Protein AF-0000000084522225 (afdb_homodimer)

Solvent-accessible surface area (backbone atoms only — not comparable to full-atom values): 9223 Å² total; per-residue (Å²): 128,83,82,76,54,71,72,40,60,70,51,42,50,73,67,51,44,53,52,48,52,53,47,46,52,46,20,47,50,29,43,75,69,66,34,54,70,55,20,49,54,41,50,53,51,49,54,60,66,44,43,66,22,47,50,52,53,51,49,54,47,51,50,50,49,50,45,66,59,46,45,62,56,53,56,51,53,53,57,56,59,68,73,104,127,81,81,75,54,71,73,40,61,70,52,42,50,73,66,51,44,52,52,47,51,53,47,47,52,46,21,50,51,29,44,74,69,68,34,54,71,56,20,49,54,40,50,51,51,49,54,61,66,45,44,65,22,46,50,52,52,51,50,54,48,50,51,49,49,49,45,66,59,43,45,61,56,52,55,51,55,54,57,54,57,68,71,104

Structure (mmCIF, N/CA/C/O backbone):
data_AF-0000000084522225-model_v1
#
loop_
_entity.id
_entity.type
_entity.pdbx_description
1 polymer 'Uncharacterized protein'
#
loop_
_atom_site.group_PDB
_atom_site.id
_atom_site.type_symbol
_atom_site.label_atom_id
_atom_site.label_alt_id
_atom_site.label_comp_id
_atom_site.label_asym_id
_atom_site.label_entity_id
_atom_site.label_seq_id
_atom_site.pdbx_PDB_ins_code
_atom_site.Cartn_x
_atom_site.Cartn_y
_atom_site.Cartn_z
_atom_site.occupancy
_atom_site.B_iso_or_equiv
_atom_site.auth_seq_id
_atom_site.auth_comp_id
_atom_site.auth_asym_id
_atom_site.auth_atom_id
_atom_site.pdbx_PDB_model_num
ATOM 1 N N . MET A 1 1 ? 12.047 -10.977 -8.75 1 97.19 1 MET A N 1
ATOM 2 C CA . MET A 1 1 ? 11.781 -9.992 -7.711 1 97.19 1 MET A CA 1
ATOM 3 C C . MET A 1 1 ? 13.062 -9.281 -7.293 1 97.19 1 MET A C 1
ATOM 5 O O . MET A 1 1 ? 14.125 -9.898 -7.207 1 97.19 1 MET A O 1
ATOM 9 N N . ARG A 1 2 ? 13.008 -7.914 -7.129 1 97.19 2 ARG A N 1
ATOM 10 C CA . ARG A 1 2 ? 14.172 -7.141 -6.711 1 97.19 2 ARG A CA 1
ATOM 11 C C . ARG A 1 2 ? 13.961 -6.523 -5.332 1 97.19 2 ARG A C 1
ATOM 13 O O . ARG A 1 2 ? 12.93 -5.895 -5.082 1 97.19 2 ARG A O 1
ATOM 20 N N . HIS A 1 3 ? 14.93 -6.773 -4.469 1 97.5 3 HIS A N 1
ATOM 21 C CA . HIS A 1 3 ? 14.844 -6.234 -3.117 1 97.5 3 HIS A CA 1
ATOM 22 C C . HIS A 1 3 ? 15.117 -4.734 -3.105 1 97.5 3 HIS A C 1
ATOM 24 O O . HIS A 1 3 ? 15.922 -4.238 -3.891 1 97.5 3 HIS A O 1
ATOM 30 N N . ALA A 1 4 ? 14.422 -4.008 -2.158 1 97.81 4 ALA A N 1
ATOM 31 C CA . ALA A 1 4 ? 14.844 -2.652 -1.816 1 97.81 4 ALA A CA 1
ATOM 32 C C . ALA A 1 4 ? 16.203 -2.658 -1.132 1 97.81 4 ALA A C 1
ATOM 34 O O . ALA A 1 4 ? 16.656 -3.693 -0.634 1 97.81 4 ALA A O 1
ATOM 35 N N . SER A 1 5 ? 16.875 -1.511 -1.129 1 97.31 5 SER A N 1
ATOM 36 C CA . SER A 1 5 ? 18.188 -1.435 -0.523 1 97.31 5 SER A CA 1
ATOM 37 C C . SER A 1 5 ? 18.141 -1.781 0.961 1 97.31 5 SER A C 1
ATOM 39 O O . SER A 1 5 ? 17.109 -1.614 1.609 1 97.31 5 SER A O 1
ATOM 41 N N . VAL A 1 6 ? 19.391 -2.227 1.472 1 97.81 6 VAL A N 1
ATOM 42 C CA . VAL A 1 6 ? 19.5 -2.604 2.877 1 97.81 6 VAL A CA 1
ATOM 43 C C . VAL A 1 6 ? 19.172 -1.403 3.76 1 97.81 6 VAL A C 1
ATOM 45 O O . VAL A 1 6 ? 18.5 -1.55 4.793 1 97.81 6 VAL A O 1
ATOM 48 N N . GLN A 1 7 ? 19.562 -0.284 3.299 1 97.25 7 GLN A N 1
ATOM 49 C CA . GLN A 1 7 ? 19.328 0.933 4.07 1 97.25 7 GLN A CA 1
ATOM 50 C C . GLN A 1 7 ? 17.844 1.255 4.168 1 97.25 7 GLN A C 1
ATOM 52 O O . GLN A 1 7 ? 17.359 1.659 5.227 1 97.25 7 GLN A O 1
ATOM 57 N N . VAL A 1 8 ? 17.156 1.043 3.131 1 98.56 8 VAL A N 1
ATOM 58 C CA . VAL A 1 8 ? 15.719 1.307 3.125 1 98.56 8 VAL A CA 1
ATOM 59 C C . VAL A 1 8 ? 14.992 0.259 3.969 1 98.56 8 VAL A C 1
ATOM 61 O O . VAL A 1 8 ? 14.148 0.597 4.797 1 98.56 8 VAL A O 1
ATOM 64 N N . ARG A 1 9 ? 15.352 -0.981 3.818 1 98.31 9 ARG A N 1
ATOM 65 C CA . ARG A 1 9 ? 14.703 -2.08 4.527 1 98.31 9 ARG A CA 1
ATOM 66 C C . ARG A 1 9 ? 14.914 -1.959 6.035 1 98.31 9 ARG A C 1
ATOM 68 O O . ARG A 1 9 ? 14.047 -2.344 6.82 1 98.31 9 ARG A O 1
ATOM 75 N N . ALA A 1 10 ? 16.047 -1.376 6.363 1 98.19 10 ALA A N 1
ATOM 76 C CA . ALA A 1 10 ? 16.391 -1.216 7.773 1 98.19 10 ALA A CA 1
ATOM 77 C C . ALA A 1 10 ? 15.484 -0.178 8.438 1 98.19 10 ALA A C 1
ATOM 79 O O . ALA A 1 10 ? 15.391 -0.115 9.664 1 98.19 10 ALA A O 1
ATOM 80 N N . LEU A 1 11 ? 14.797 0.588 7.57 1 98.44 11 LEU A N 1
ATOM 81 C CA . LEU A 1 11 ? 13.984 1.677 8.102 1 98.44 11 LEU A CA 1
ATOM 82 C C . LEU A 1 11 ? 12.5 1.328 8.047 1 98.44 11 LEU A C 1
ATOM 84 O O . LEU A 1 11 ? 11.656 2.154 8.391 1 98.44 11 LEU A O 1
ATOM 88 N N . LEU A 1 12 ? 12.219 0.133 7.652 1 98.69 12 LEU A N 1
ATOM 89 C CA . LEU A 1 12 ? 10.828 -0.308 7.66 1 98.69 12 LEU A CA 1
ATOM 90 C C . LEU A 1 12 ? 10.328 -0.517 9.086 1 98.69 12 LEU A C 1
ATOM 92 O O . LEU A 1 12 ? 11.062 -1.034 9.938 1 98.69 12 LEU A O 1
ATOM 96 N N . THR A 1 13 ? 9.109 -0.066 9.32 1 98.75 13 THR A N 1
ATOM 97 C CA . THR A 1 13 ? 8.484 -0.437 10.586 1 98.75 13 THR A CA 1
ATOM 98 C C . THR A 1 13 ? 8.227 -1.94 10.641 1 98.75 13 THR A C 1
ATOM 100 O O . THR A 1 13 ? 8.367 -2.637 9.633 1 98.75 13 THR A O 1
ATOM 103 N N . GLU A 1 14 ? 7.867 -2.408 11.727 1 98.62 14 GLU A N 1
ATOM 104 C CA . GLU A 1 14 ? 7.574 -3.832 11.867 1 98.62 14 GLU A CA 1
ATOM 105 C C . GLU A 1 14 ? 6.441 -4.254 10.938 1 98.62 14 GLU A C 1
ATOM 107 O O . GLU A 1 14 ? 6.516 -5.309 10.297 1 98.62 14 GLU A O 1
ATOM 112 N N . GLU A 1 15 ? 5.398 -3.428 10.891 1 98.44 15 GLU A N 1
ATOM 113 C CA . GLU A 1 15 ? 4.254 -3.727 10.039 1 98.44 15 GLU A CA 1
ATOM 114 C C . GLU A 1 15 ? 4.641 -3.684 8.562 1 98.44 15 GLU A C 1
ATOM 116 O O . GLU A 1 15 ? 4.266 -4.566 7.793 1 98.44 15 GLU A O 1
ATOM 121 N N . GLU A 1 16 ? 5.387 -2.666 8.227 1 98.69 16 GLU A N 1
ATOM 122 C CA . GLU A 1 16 ? 5.848 -2.541 6.848 1 98.69 16 GLU A CA 1
ATOM 123 C C . GLU A 1 16 ? 6.719 -3.73 6.449 1 98.69 16 GLU A C 1
ATOM 125 O O . GLU A 1 16 ? 6.609 -4.238 5.328 1 98.69 16 GLU A O 1
ATOM 130 N N . ARG A 1 17 ? 7.535 -4.176 7.348 1 98.81 17 ARG A N 1
ATOM 131 C CA . ARG A 1 17 ? 8.43 -5.301 7.094 1 98.81 17 ARG A CA 1
ATOM 132 C C . ARG A 1 17 ? 7.641 -6.586 6.883 1 98.81 17 ARG A C 1
ATOM 134 O O . ARG A 1 17 ? 7.938 -7.359 5.965 1 98.81 17 ARG A O 1
ATOM 141 N N . ALA A 1 18 ? 6.723 -6.742 7.715 1 98.75 18 ALA A N 1
ATOM 142 C CA . ALA A 1 18 ? 5.895 -7.941 7.59 1 98.75 18 ALA A CA 1
ATOM 143 C C . ALA A 1 18 ? 5.168 -7.965 6.25 1 98.75 18 ALA A C 1
ATOM 145 O O . ALA A 1 18 ? 5.109 -9.008 5.59 1 98.75 18 ALA A O 1
ATOM 146 N N . ARG A 1 19 ? 4.578 -6.824 5.832 1 98.81 19 ARG A N 1
ATOM 147 C CA . ARG A 1 19 ? 3.895 -6.73 4.547 1 98.81 19 ARG A CA 1
ATOM 148 C C . ARG A 1 19 ? 4.871 -6.926 3.391 1 98.81 19 ARG A C 1
ATOM 150 O O . ARG A 1 19 ? 4.559 -7.613 2.414 1 98.81 19 ARG A O 1
ATOM 157 N N . TYR A 1 20 ? 6.031 -6.348 3.549 1 98.88 20 TYR A N 1
ATOM 158 C CA . TYR A 1 20 ? 7.078 -6.477 2.537 1 98.88 20 TYR A CA 1
ATOM 159 C C . TYR A 1 20 ? 7.438 -7.941 2.311 1 98.88 20 TYR A C 1
ATOM 161 O O . TYR A 1 20 ? 7.469 -8.406 1.17 1 98.88 20 TYR A O 1
ATOM 169 N N . GLU A 1 21 ? 7.633 -8.648 3.318 1 98.81 21 GLU A N 1
ATOM 170 C CA . GLU A 1 21 ? 8.055 -10.047 3.227 1 98.81 21 GLU A CA 1
ATOM 171 C C . GLU A 1 21 ? 6.961 -10.914 2.621 1 98.81 21 GLU A C 1
ATOM 173 O O . GLU A 1 21 ? 7.242 -11.789 1.798 1 98.81 21 GLU A O 1
ATOM 178 N N . LYS A 1 22 ? 5.801 -10.625 3.006 1 98.75 22 LYS A N 1
ATOM 179 C CA . LYS A 1 22 ? 4.688 -11.414 2.482 1 98.75 22 LYS A CA 1
ATOM 180 C C . LYS A 1 22 ? 4.477 -11.148 0.994 1 98.75 22 LYS A C 1
ATOM 182 O O . LYS A 1 22 ? 4.242 -12.078 0.22 1 98.75 22 LYS A O 1
ATOM 187 N N . LEU A 1 23 ? 4.586 -9.914 0.622 1 98.88 23 LEU A N 1
ATOM 188 C CA . LEU A 1 23 ? 4.438 -9.562 -0.787 1 98.88 23 LEU A CA 1
ATOM 189 C C . LEU A 1 23 ? 5.59 -10.133 -1.61 1 98.88 23 LEU A C 1
ATOM 191 O O . LEU A 1 23 ? 5.391 -10.586 -2.738 1 98.88 23 LEU A O 1
ATOM 195 N N . PHE A 1 24 ? 6.727 -10.102 -0.97 1 98.81 24 PHE A N 1
ATOM 196 C CA . PHE A 1 24 ? 7.891 -10.648 -1.664 1 98.81 24 PHE A CA 1
ATOM 197 C C . PHE A 1 24 ? 7.707 -12.133 -1.944 1 98.81 24 PHE A C 1
ATOM 199 O O . PHE A 1 24 ? 8.031 -12.609 -3.033 1 98.81 24 PHE A O 1
ATOM 206 N N . GLU A 1 25 ? 7.172 -12.805 -0.987 1 98.69 25 GLU A N 1
ATOM 207 C CA . GLU A 1 25 ? 6.891 -14.227 -1.153 1 98.69 25 GLU A CA 1
ATOM 208 C C . GLU A 1 25 ? 5.906 -14.461 -2.293 1 98.69 25 GLU A C 1
ATOM 210 O O . GLU A 1 25 ? 6.078 -15.391 -3.088 1 98.69 25 GLU A O 1
ATOM 215 N N . VAL A 1 26 ? 4.906 -13.648 -2.385 1 98.94 26 VAL A N 1
ATOM 216 C CA . VAL A 1 26 ? 3.938 -13.758 -3.471 1 98.94 26 VAL A CA 1
ATOM 217 C C . VAL A 1 26 ? 4.645 -13.578 -4.812 1 98.94 26 VAL A C 1
ATOM 219 O O . VAL A 1 26 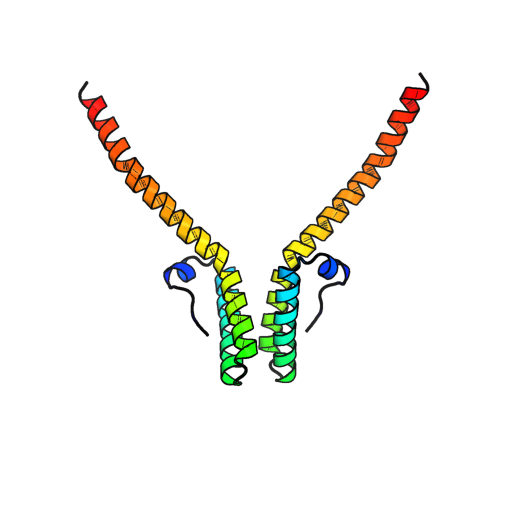? 4.422 -14.352 -5.746 1 98.94 26 VAL A O 1
ATOM 222 N N . GLY A 1 27 ? 5.484 -12.531 -4.883 1 98.88 27 GLY A N 1
ATOM 223 C CA . GLY A 1 27 ? 6.219 -12.273 -6.109 1 98.88 27 GLY A CA 1
ATOM 224 C C . GLY A 1 27 ? 7.113 -13.43 -6.52 1 98.88 27 GLY A C 1
ATOM 225 O O . GLY A 1 27 ? 7.16 -13.797 -7.699 1 98.88 27 GLY A O 1
ATOM 226 N N . LYS A 1 28 ? 7.773 -14.008 -5.598 1 98.75 28 LYS A N 1
ATOM 227 C CA . LYS A 1 28 ? 8.641 -15.156 -5.871 1 98.75 28 LYS A CA 1
ATOM 228 C C . LYS A 1 28 ? 7.844 -16.328 -6.438 1 98.75 28 LYS A C 1
ATOM 230 O O . LYS A 1 28 ? 8.289 -16.984 -7.371 1 98.75 28 LYS A O 1
ATOM 235 N N . TYR A 1 29 ? 6.75 -16.578 -5.848 1 98.88 29 TYR A N 1
ATOM 236 C CA . TYR A 1 29 ? 5.895 -17.656 -6.324 1 98.88 29 TYR A CA 1
ATOM 237 C C . TYR A 1 29 ? 5.465 -17.422 -7.766 1 98.88 29 TYR A C 1
ATOM 239 O O . TYR A 1 29 ? 5.527 -18.328 -8.602 1 98.88 29 TYR A O 1
ATOM 247 N N . LEU A 1 30 ? 5.02 -16.25 -8.055 1 98.88 30 LEU A N 1
ATOM 248 C CA . LEU A 1 30 ? 4.566 -15.898 -9.398 1 98.88 30 LEU A CA 1
ATOM 249 C C . LEU A 1 30 ? 5.695 -16.047 -10.406 1 98.88 30 LEU A C 1
ATOM 251 O O . LEU A 1 30 ? 5.477 -16.516 -11.531 1 98.88 30 LEU A O 1
ATOM 255 N N . GLU A 1 31 ? 6.852 -15.641 -9.992 1 98.69 31 GLU A N 1
ATOM 256 C CA . GLU A 1 31 ? 8.008 -15.844 -10.859 1 98.69 31 GLU A CA 1
ATOM 257 C C . GLU A 1 31 ? 8.25 -17.328 -11.125 1 98.69 31 GLU A C 1
ATOM 259 O O . GLU A 1 31 ? 8.547 -17.719 -12.258 1 98.69 31 GLU A O 1
ATOM 264 N N . SER A 1 32 ? 8.125 -18.109 -10.094 1 98.25 32 SER A N 1
ATOM 265 C CA . SER A 1 32 ? 8.352 -19.547 -10.219 1 98.25 32 SER A CA 1
ATOM 266 C C . SER A 1 32 ? 7.316 -20.188 -11.141 1 98.25 32 SER A C 1
ATOM 268 O O . SER A 1 32 ? 7.582 -21.219 -11.766 1 98.25 32 SER A O 1
ATOM 270 N N . GLN A 1 33 ? 6.113 -19.594 -11.195 1 97.75 33 GLN A N 1
ATOM 271 C CA . GLN A 1 33 ? 5.047 -20.062 -12.07 1 97.75 33 GLN A CA 1
ATOM 272 C C . GLN A 1 33 ? 5.168 -19.469 -13.469 1 97.75 33 GLN A C 1
ATOM 274 O O . GLN A 1 33 ? 4.27 -19.625 -14.297 1 97.75 33 GLN A O 1
ATOM 279 N N . GLU A 1 34 ? 6.223 -18.734 -13.656 1 97.88 34 GLU A N 1
ATOM 280 C CA . GLU A 1 34 ? 6.535 -18.094 -14.938 1 97.88 34 GLU A CA 1
ATOM 281 C C . GLU A 1 34 ? 5.508 -17.016 -15.281 1 97.88 34 GLU A C 1
ATOM 283 O O . GLU A 1 34 ? 5.227 -16.766 -16.453 1 97.88 34 GLU A O 1
ATOM 288 N N . ARG A 1 35 ? 4.848 -16.516 -14.328 1 97.94 35 ARG A N 1
ATOM 289 C CA . ARG A 1 35 ? 3.949 -15.383 -14.492 1 97.94 35 ARG A CA 1
ATOM 290 C C . ARG A 1 35 ? 4.656 -14.078 -14.148 1 97.94 35 ARG A C 1
ATOM 292 O O . ARG A 1 35 ? 4.262 -13.375 -13.219 1 97.94 35 ARG A O 1
ATOM 299 N N . ARG A 1 36 ? 5.559 -13.727 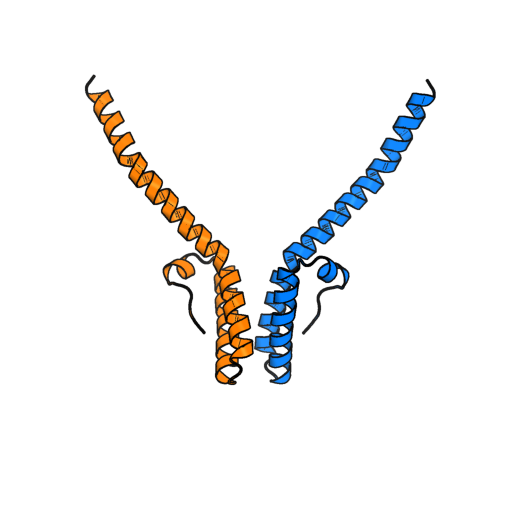-15.039 1 97.94 36 ARG A N 1
ATOM 300 C CA . ARG A 1 36 ? 6.387 -12.539 -14.844 1 97.94 36 ARG A CA 1
ATOM 301 C C . ARG A 1 36 ? 5.543 -11.266 -14.867 1 97.94 36 ARG A C 1
ATOM 303 O O . ARG A 1 36 ? 5.852 -10.297 -14.172 1 97.94 36 ARG A O 1
ATOM 310 N N . ASP A 1 37 ? 4.5 -11.32 -15.594 1 98.31 37 ASP A N 1
ATOM 311 C CA . ASP A 1 37 ? 3.598 -10.172 -15.68 1 98.31 37 ASP A CA 1
ATOM 312 C C . ASP A 1 37 ? 2.963 -9.875 -14.328 1 98.31 37 ASP A C 1
ATOM 314 O O . ASP A 1 37 ? 2.951 -8.719 -13.883 1 98.31 37 ASP A O 1
ATOM 318 N N . LEU A 1 38 ? 2.486 -10.812 -13.68 1 98.75 38 LEU A N 1
ATOM 319 C CA . LEU A 1 38 ? 1.88 -10.641 -12.367 1 98.75 38 LEU A CA 1
ATOM 320 C C . LEU A 1 38 ? 2.943 -10.359 -11.312 1 98.75 38 LEU A C 1
ATOM 322 O O . LEU A 1 38 ? 2.695 -9.617 -10.352 1 98.75 38 LEU A O 1
ATOM 326 N N . ALA A 1 39 ? 4.156 -10.969 -11.461 1 98.88 39 ALA A N 1
ATOM 327 C CA . ALA A 1 39 ? 5.258 -10.688 -10.547 1 98.88 39 ALA A CA 1
ATOM 328 C C . ALA A 1 39 ? 5.66 -9.219 -10.609 1 98.88 39 ALA A C 1
ATOM 330 O O . ALA A 1 39 ? 6 -8.617 -9.586 1 98.88 39 ALA A O 1
ATOM 331 N N . TYR A 1 40 ? 5.578 -8.68 -11.797 1 98.56 40 TYR A N 1
ATOM 332 C CA . TYR A 1 40 ? 5.891 -7.266 -11.977 1 98.56 40 TYR A CA 1
ATOM 333 C C . TYR A 1 40 ? 4.906 -6.391 -11.211 1 98.56 40 TYR A C 1
ATOM 335 O O . TYR A 1 40 ? 5.293 -5.363 -10.641 1 98.56 40 TYR A O 1
ATOM 343 N N . THR A 1 41 ? 3.637 -6.77 -11.219 1 98.88 41 THR A N 1
ATOM 344 C CA . THR A 1 41 ? 2.631 -6.059 -10.438 1 98.88 41 THR A CA 1
ATOM 345 C C . THR A 1 41 ? 3.006 -6.035 -8.961 1 98.88 41 THR A C 1
ATOM 347 O O . THR A 1 41 ? 2.898 -5 -8.305 1 98.88 41 THR A O 1
ATOM 350 N N . ILE A 1 42 ? 3.502 -7.137 -8.43 1 98.94 42 ILE A N 1
ATOM 351 C CA . ILE A 1 42 ? 3.883 -7.246 -7.027 1 98.94 42 ILE A CA 1
ATOM 352 C C . ILE A 1 42 ? 5.113 -6.383 -6.758 1 98.94 42 ILE A C 1
ATOM 354 O O . ILE A 1 42 ? 5.191 -5.707 -5.727 1 98.94 42 ILE A O 1
ATOM 358 N N . GLN A 1 43 ? 6.059 -6.414 -7.699 1 98.88 43 GLN A N 1
ATOM 359 C CA . GLN A 1 43 ? 7.238 -5.57 -7.547 1 98.88 43 GLN A CA 1
ATOM 360 C C . GLN A 1 43 ? 6.855 -4.102 -7.43 1 98.88 43 GLN A C 1
ATOM 362 O O . GLN A 1 43 ? 7.398 -3.373 -6.598 1 98.88 43 GLN A O 1
ATOM 367 N N . ARG A 1 44 ? 5.914 -3.674 -8.195 1 98.56 44 ARG A N 1
ATOM 368 C CA . ARG A 1 44 ? 5.457 -2.287 -8.156 1 98.56 44 ARG A CA 1
ATOM 369 C C . ARG A 1 44 ? 4.801 -1.966 -6.82 1 98.56 44 ARG A C 1
ATOM 371 O O . ARG A 1 44 ? 5.004 -0.883 -6.266 1 98.56 44 ARG A O 1
ATOM 378 N N . GLU A 1 45 ? 4.012 -2.887 -6.359 1 98.69 45 GLU A N 1
ATOM 379 C CA . GLU A 1 45 ? 3.363 -2.67 -5.066 1 98.69 45 GLU A CA 1
ATOM 380 C C . GLU A 1 45 ? 4.391 -2.594 -3.941 1 98.69 45 GLU A C 1
ATOM 382 O O . GLU A 1 45 ? 4.211 -1.845 -2.98 1 98.69 45 GLU A O 1
ATOM 387 N N . LEU A 1 46 ? 5.453 -3.355 -3.988 1 98.75 46 LEU A N 1
ATOM 388 C CA . LEU A 1 46 ? 6.535 -3.277 -3.014 1 98.75 46 LEU A CA 1
ATOM 389 C C . LEU A 1 46 ? 7.18 -1.895 -3.023 1 98.75 46 LEU A C 1
ATOM 391 O O . LEU A 1 46 ? 7.535 -1.362 -1.97 1 98.75 46 LEU A O 1
ATOM 395 N N . GLU A 1 47 ? 7.254 -1.327 -4.199 1 98.5 47 GLU A N 1
ATOM 396 C CA . GLU A 1 47 ? 7.828 0.01 -4.316 1 98.5 47 GLU A CA 1
ATOM 397 C C . GLU A 1 47 ? 6.961 1.048 -3.613 1 98.5 47 GLU A C 1
ATOM 399 O O . GLU A 1 47 ? 7.477 1.978 -2.99 1 98.5 47 GLU A O 1
ATOM 404 N N . PHE A 1 48 ? 5.676 0.851 -3.729 1 97.56 48 PHE A N 1
ATOM 405 C CA . PHE A 1 48 ? 4.762 1.737 -3.021 1 97.56 48 PHE A CA 1
ATOM 406 C C . PHE A 1 48 ? 4.871 1.54 -1.515 1 97.56 48 PHE A C 1
ATOM 408 O O . PHE A 1 48 ? 4.848 2.51 -0.753 1 97.56 48 PHE A O 1
ATOM 415 N N . LEU A 1 49 ? 5.027 0.351 -1.093 1 98.56 49 LEU A N 1
ATOM 416 C CA . LEU A 1 49 ? 5.047 -0.005 0.322 1 98.56 49 LEU A CA 1
ATOM 417 C C . LEU A 1 49 ? 6.258 0.608 1.02 1 98.56 49 LEU A C 1
ATOM 419 O O . LEU A 1 49 ? 6.172 1.005 2.184 1 98.56 49 LEU A O 1
ATOM 423 N N . ILE A 1 50 ? 7.383 0.757 0.305 1 98.75 50 ILE A N 1
ATOM 424 C CA . ILE A 1 50 ? 8.609 1.16 0.985 1 98.75 50 ILE A CA 1
ATOM 425 C C . ILE A 1 50 ? 8.789 2.672 0.871 1 98.75 50 ILE A C 1
ATOM 427 O O . ILE A 1 50 ? 9.781 3.223 1.351 1 98.75 50 ILE A O 1
ATOM 431 N N . GLU A 1 51 ? 7.926 3.33 0.193 1 98.31 51 GLU A N 1
ATOM 432 C CA . GLU A 1 51 ? 8.031 4.77 -0.023 1 98.31 51 GLU A CA 1
ATOM 433 C C . GLU A 1 51 ? 8.203 5.516 1.297 1 98.31 51 GLU A C 1
ATOM 435 O O . GLU A 1 51 ? 9.039 6.418 1.401 1 98.31 51 GLU A O 1
ATOM 440 N N . PRO A 1 52 ? 7.414 5.266 2.381 1 98.12 52 PRO A N 1
ATOM 441 C CA . PRO A 1 52 ? 7.621 5.961 3.652 1 98.12 52 PRO A CA 1
ATOM 442 C C . PRO A 1 52 ? 9.023 5.758 4.215 1 98.12 52 PRO A C 1
ATOM 444 O O . PRO A 1 52 ? 9.594 6.672 4.812 1 98.12 52 PRO A O 1
ATOM 447 N N . ALA A 1 53 ? 9.531 4.555 4.059 1 98.44 53 ALA A N 1
ATOM 448 C CA . ALA A 1 53 ? 10.891 4.281 4.52 1 98.44 53 ALA A CA 1
ATOM 449 C C . ALA A 1 53 ? 11.914 5.082 3.721 1 98.44 53 ALA A C 1
ATOM 451 O O . ALA A 1 53 ? 12.93 5.527 4.266 1 98.44 53 ALA A O 1
ATOM 452 N N . ILE A 1 54 ? 11.656 5.25 2.43 1 98.44 54 ILE A N 1
ATOM 453 C CA . ILE A 1 54 ? 12.523 6.078 1.596 1 98.44 54 ILE A CA 1
ATOM 454 C C . ILE A 1 54 ? 12.508 7.516 2.109 1 98.44 54 ILE A C 1
ATOM 456 O O . ILE A 1 54 ? 13.562 8.156 2.201 1 98.44 54 ILE A O 1
ATOM 460 N N . GLU A 1 55 ? 11.383 7.977 2.436 1 98.12 55 GLU A N 1
ATOM 461 C CA . GLU A 1 55 ? 11.25 9.328 2.973 1 98.12 55 GLU A CA 1
ATOM 462 C C . GLU A 1 55 ? 12.016 9.477 4.281 1 98.12 55 GLU A C 1
ATOM 464 O O . GLU A 1 55 ? 12.688 10.492 4.504 1 98.12 55 GLU A O 1
ATOM 469 N N . ARG A 1 56 ? 11.906 8.5 5.141 1 97.75 56 ARG A N 1
ATOM 470 C CA . ARG A 1 56 ? 12.633 8.508 6.402 1 97.75 56 ARG A CA 1
ATOM 471 C C . ARG A 1 56 ? 14.141 8.555 6.168 1 97.75 56 ARG A C 1
ATOM 473 O O . ARG A 1 56 ? 14.867 9.219 6.906 1 97.75 56 ARG A O 1
ATOM 480 N N . LEU A 1 57 ? 14.555 7.859 5.172 1 96.56 57 LEU A N 1
ATOM 481 C CA . LEU A 1 57 ? 15.977 7.852 4.84 1 96.56 57 LEU A CA 1
ATOM 482 C C . LEU A 1 57 ? 16.438 9.227 4.375 1 96.56 57 LEU A C 1
ATOM 484 O O . LEU A 1 57 ? 17.516 9.688 4.762 1 96.56 57 LEU A O 1
ATOM 488 N N . GLN A 1 58 ? 15.609 9.852 3.584 1 96.5 58 GLN A N 1
ATOM 489 C CA . GLN A 1 58 ? 15.922 11.172 3.061 1 96.5 58 GLN A CA 1
ATOM 490 C C . GLN A 1 58 ? 15.961 12.211 4.18 1 96.5 58 GLN A C 1
ATOM 492 O O . GLN A 1 58 ? 16.812 13.102 4.176 1 96.5 58 GLN A O 1
ATOM 497 N N . GLU A 1 59 ? 15.047 12.078 5.102 1 94.56 59 GLU A N 1
ATOM 498 C CA . GLU A 1 59 ? 15 12.992 6.242 1 94.56 59 GLU A CA 1
ATOM 499 C C . GLU A 1 59 ? 16.25 12.844 7.117 1 94.56 59 GLU A C 1
ATOM 501 O O . GLU A 1 59 ? 16.797 13.836 7.598 1 94.56 59 GLU A O 1
ATOM 506 N N . LYS A 1 60 ? 16.656 11.672 7.367 1 92.81 60 LYS A N 1
ATOM 507 C CA . LYS A 1 60 ? 17.875 11.43 8.125 1 92.81 60 LYS A CA 1
ATOM 508 C C . LYS A 1 60 ? 19.094 12.062 7.445 1 92.81 60 LYS A C 1
ATOM 510 O O . LYS A 1 60 ? 19.969 12.609 8.117 1 92.81 60 LYS A O 1
ATOM 515 N N . GLY A 1 61 ? 19.016 11.961 6.141 1 86.31 61 GLY A N 1
ATOM 516 C CA . GLY A 1 61 ? 20.078 12.602 5.383 1 86.31 61 GLY A CA 1
ATOM 517 C C . GLY A 1 61 ? 20.047 14.117 5.473 1 86.31 61 GLY A C 1
ATOM 518 O O . GLY A 1 61 ? 21.094 14.758 5.625 1 86.31 61 GLY A O 1
ATOM 519 N N . ARG A 1 62 ? 18.969 14.664 5.371 1 89.5 62 ARG A N 1
ATOM 520 C CA . ARG A 1 62 ? 18.812 16.109 5.465 1 89.5 62 ARG A CA 1
ATOM 521 C C . ARG A 1 62 ? 19.234 16.625 6.836 1 89.5 62 ARG A C 1
ATOM 523 O O . ARG A 1 62 ? 19.906 17.656 6.941 1 89.5 62 ARG A O 1
ATOM 530 N N . GLN A 1 63 ? 18.906 15.859 7.82 1 86.69 63 GLN A N 1
ATOM 531 C CA . GLN A 1 63 ? 19.281 16.234 9.18 1 86.69 63 GLN A CA 1
ATOM 532 C C . GLN A 1 63 ? 20.797 16.141 9.391 1 86.69 63 GLN A C 1
ATOM 534 O O . GLN A 1 63 ? 21.391 16.984 10.062 1 86.69 63 GLN A O 1
ATOM 539 N N . ARG A 1 64 ? 21.328 15.141 8.781 1 83.81 64 ARG A N 1
ATOM 540 C CA . ARG A 1 64 ? 22.766 14.992 8.859 1 83.81 64 ARG A CA 1
ATOM 541 C C . ARG A 1 64 ? 23.484 16.125 8.117 1 83.81 64 ARG A C 1
ATOM 543 O O . ARG A 1 64 ? 24.453 16.688 8.617 1 83.81 64 ARG A O 1
ATOM 550 N N . GLY A 1 65 ? 22.859 16.438 7.023 1 78.12 65 GLY A N 1
ATOM 551 C CA . GLY A 1 65 ? 23.438 17.531 6.258 1 78.12 65 GLY A CA 1
ATOM 552 C C . GLY A 1 65 ? 23.344 18.859 6.969 1 78.12 65 GLY A C 1
ATOM 553 O O . GLY A 1 65 ? 24.312 19.641 6.977 1 78.12 65 GLY A O 1
ATOM 554 N N . ASN A 1 66 ? 22.203 19.062 7.512 1 78.56 66 ASN A N 1
ATOM 555 C CA . ASN A 1 66 ? 22.016 20.297 8.258 1 78.56 66 ASN A CA 1
ATOM 556 C C . ASN A 1 66 ? 22.906 20.344 9.492 1 78.56 66 ASN A C 1
ATOM 558 O O . ASN A 1 66 ? 23.453 21.406 9.836 1 78.56 66 ASN A O 1
ATOM 562 N N . ARG A 1 67 ? 23.094 19.266 10.102 1 74 67 ARG A N 1
ATOM 563 C CA . ARG A 1 67 ? 23.969 19.188 11.273 1 74 67 ARG A CA 1
ATOM 564 C C . ARG A 1 67 ? 25.422 19.422 10.883 1 74 67 ARG A C 1
ATOM 566 O O . ARG A 1 67 ? 26.141 20.141 11.57 1 74 67 ARG A O 1
ATOM 573 N N . ASP A 1 68 ? 25.766 18.828 9.805 1 73.94 68 ASP A N 1
ATOM 574 C CA . ASP A 1 68 ? 27.141 18.984 9.305 1 73.94 68 ASP A CA 1
ATOM 575 C C . ASP A 1 68 ? 27.391 20.422 8.852 1 73.94 68 ASP A C 1
ATOM 577 O O . ASP A 1 68 ? 28.531 20.906 8.93 1 73.94 68 ASP A O 1
ATOM 581 N N . TYR A 1 69 ? 26.281 21.016 8.438 1 73.06 69 TYR A N 1
ATOM 582 C CA . TYR A 1 69 ? 26.391 22.406 8.008 1 73.06 69 TYR A CA 1
ATOM 583 C C . TYR A 1 69 ? 26.344 23.359 9.195 1 73.06 69 TYR A C 1
ATOM 585 O O . TYR A 1 69 ? 27.062 24.359 9.219 1 73.06 69 TYR A O 1
ATOM 593 N N . LEU A 1 70 ? 25.578 23.047 10.125 1 69.38 70 LEU A N 1
ATOM 594 C CA . LEU A 1 70 ? 25.344 23.922 11.258 1 69.38 70 LEU A CA 1
ATOM 595 C C . LEU A 1 70 ? 26.406 23.734 12.328 1 69.38 70 LEU A C 1
ATOM 597 O O . LEU A 1 70 ? 26.781 24.688 13.023 1 69.38 70 LEU A O 1
ATOM 601 N N . ASP A 1 71 ? 27.016 22.609 12.445 1 72.81 71 ASP A N 1
ATOM 602 C CA . ASP A 1 71 ? 27.953 22.312 13.523 1 72.81 71 ASP A CA 1
ATOM 603 C C . ASP A 1 71 ? 29.203 23.188 13.43 1 72.81 71 ASP A C 1
ATOM 605 O O . ASP A 1 71 ? 29.641 23.766 14.43 1 72.81 71 ASP A O 1
ATOM 609 N N . PRO A 1 72 ? 29.844 23.344 12.375 1 70.88 72 PRO A N 1
ATOM 610 C CA . PRO A 1 72 ? 31 24.25 12.312 1 70.88 72 PRO A CA 1
ATOM 611 C C . PRO A 1 72 ? 30.625 25.688 12.672 1 70.88 72 PRO A C 1
ATOM 613 O O . PRO A 1 72 ? 31.438 26.391 13.297 1 70.88 72 PRO A O 1
ATOM 616 N N . ILE A 1 73 ? 29.438 26.172 12.289 1 65.56 73 ILE A N 1
ATOM 617 C CA . ILE A 1 73 ? 28.984 27.531 12.531 1 65.56 73 ILE A CA 1
ATOM 618 C C . ILE A 1 73 ? 28.734 27.75 14.023 1 65.56 73 ILE A C 1
ATOM 620 O O . ILE A 1 73 ? 29.172 28.75 14.594 1 65.56 73 ILE A O 1
ATOM 624 N N . VAL A 1 74 ? 28.219 26.703 14.633 1 71.56 74 VAL A N 1
ATOM 625 C CA . VAL A 1 74 ? 27.906 26.766 16.062 1 71.56 74 VAL A CA 1
ATOM 626 C C . VAL A 1 74 ? 29.203 26.703 16.859 1 71.56 74 VAL A C 1
ATOM 628 O O . VAL A 1 74 ? 29.375 27.453 17.828 1 71.56 74 VAL A O 1
ATOM 631 N N . THR A 1 75 ? 30.094 25.828 16.5 1 76.38 75 THR A N 1
ATOM 632 C CA . THR A 1 75 ? 31.375 25.703 17.188 1 76.38 75 THR A CA 1
ATOM 633 C C . THR A 1 75 ? 32.188 26.984 17.031 1 76.38 75 THR A C 1
ATOM 635 O O . THR A 1 75 ? 32.812 27.453 18 1 76.38 75 THR A O 1
ATOM 638 N N . ARG A 1 76 ? 32.188 27.672 15.953 1 71.75 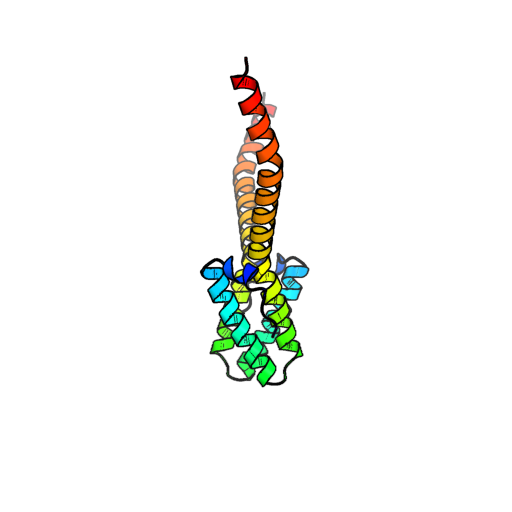76 ARG A N 1
ATOM 639 C CA . ARG A 1 76 ? 32.906 28.922 15.719 1 71.75 76 ARG A CA 1
ATOM 640 C C . ARG A 1 76 ? 32.281 30.062 16.516 1 71.75 76 ARG A C 1
ATOM 642 O O . ARG A 1 76 ? 33 30.875 17.109 1 71.75 76 ARG A O 1
ATOM 649 N N . ALA A 1 77 ? 31.047 30.109 16.594 1 69.31 77 ALA A N 1
ATOM 650 C CA . ALA A 1 77 ? 30.344 31.156 17.344 1 69.31 77 ALA A CA 1
ATOM 651 C C . ALA A 1 77 ? 30.625 31.047 18.828 1 69.31 77 ALA A C 1
ATOM 653 O O . ALA A 1 77 ? 30.828 32.062 19.5 1 69.31 77 ALA A O 1
ATOM 654 N N . LYS A 1 78 ? 30.75 29.953 19.406 1 81 78 LYS A N 1
ATOM 655 C CA . LYS A 1 78 ? 31.031 29.719 20.812 1 81 78 LYS A CA 1
ATOM 656 C C . LYS A 1 78 ? 32.469 30.094 21.156 1 81 78 LYS A C 1
ATOM 658 O O . LYS A 1 78 ? 32.75 30.641 22.219 1 81 78 LYS A O 1
ATOM 663 N N . ASN A 1 79 ? 33.344 29.734 20.312 1 77.06 79 ASN A N 1
ATOM 664 C CA . ASN A 1 79 ? 34.75 30.047 20.516 1 77.06 79 ASN A CA 1
ATOM 665 C C . ASN A 1 79 ? 35 31.562 20.5 1 77.06 79 ASN A C 1
ATOM 667 O O . ASN A 1 79 ? 35.844 32.062 21.219 1 77.06 79 ASN A O 1
ATOM 671 N N . ASN A 1 80 ? 34.281 32.219 19.781 1 73.31 80 ASN A N 1
ATOM 672 C CA . ASN A 1 80 ? 34.438 33.656 19.703 1 73.31 80 ASN A CA 1
ATOM 673 C C . ASN A 1 80 ? 33.844 34.344 20.953 1 73.31 80 ASN A C 1
ATOM 675 O O . ASN A 1 80 ? 34.375 35.375 21.391 1 73.31 80 ASN A O 1
ATOM 679 N N . GLU A 1 81 ? 32.906 33.938 21.531 1 71.31 81 GLU A N 1
ATOM 680 C CA . GLU A 1 81 ? 32.375 34.5 22.766 1 71.31 81 GLU A CA 1
ATOM 681 C C . GLU A 1 81 ? 33.312 34.281 23.938 1 71.31 81 GLU A C 1
ATOM 683 O O . GLU A 1 81 ? 33.344 35.094 24.875 1 71.31 81 GLU A O 1
ATOM 688 N N . GLU A 1 82 ? 34.031 33.281 23.984 1 72.44 82 GLU A N 1
ATOM 689 C CA . GLU A 1 82 ? 34.969 33.031 25.078 1 72.44 82 GLU A CA 1
ATOM 690 C C . GLU A 1 82 ? 36.188 33.938 24.969 1 72.44 82 GLU A C 1
ATOM 692 O O . GLU A 1 82 ? 36.938 34.094 25.938 1 72.44 82 GLU A O 1
ATOM 697 N N . GLN A 1 83 ? 36.406 34.469 23.953 1 68.12 83 GLN A N 1
ATOM 698 C CA . GLN A 1 83 ? 37.562 35.312 23.812 1 68.12 83 GLN A CA 1
ATOM 699 C C . GLN A 1 83 ? 37.219 36.781 24.141 1 68.12 83 GLN A C 1
ATOM 701 O O . GLN A 1 83 ? 38.094 37.625 24.219 1 68.12 83 GLN A O 1
ATOM 706 N N . ILE A 1 84 ? 36.031 37.062 24.547 1 48.78 84 ILE A N 1
ATOM 707 C CA . ILE A 1 84 ? 35.812 38.406 25.047 1 48.78 84 ILE A CA 1
ATOM 708 C C . ILE A 1 84 ? 35.844 38.375 26.578 1 48.78 84 ILE A C 1
ATOM 710 O O . ILE A 1 84 ? 35.25 37.5 27.203 1 48.78 84 ILE A O 1
ATOM 714 N N . MET B 1 1 ? -11.148 -14.039 -3.73 1 97.25 1 MET B N 1
ATOM 715 C CA . MET B 1 1 ? -10.93 -12.602 -3.568 1 97.25 1 MET B CA 1
ATOM 716 C C . MET B 1 1 ? -12.25 -11.883 -3.281 1 97.25 1 MET B C 1
ATOM 718 O O . MET B 1 1 ? -13.281 -12.227 -3.854 1 97.25 1 MET B O 1
ATOM 722 N N . ARG B 1 2 ? -12.234 -10.914 -2.293 1 97.12 2 ARG B N 1
ATOM 723 C CA . ARG B 1 2 ? -13.438 -10.148 -1.962 1 97.12 2 ARG B CA 1
ATOM 724 C C . ARG B 1 2 ? -13.273 -8.68 -2.328 1 97.12 2 ARG B C 1
ATOM 726 O O . ARG B 1 2 ? -12.273 -8.055 -1.973 1 97.12 2 ARG B O 1
ATOM 733 N N . HIS B 1 3 ? -14.266 -8.195 -3.088 1 97.56 3 HIS B N 1
ATOM 734 C CA . HIS B 1 3 ? -14.234 -6.797 -3.496 1 97.56 3 HIS B CA 1
ATOM 735 C C . HIS B 1 3 ? -14.57 -5.875 -2.33 1 97.56 3 HIS B C 1
ATOM 737 O O . HIS B 1 3 ? -15.391 -6.219 -1.476 1 97.56 3 HIS B O 1
ATOM 743 N N . ALA B 1 4 ? -13.93 -4.656 -2.314 1 97.88 4 ALA B N 1
ATOM 744 C CA . ALA B 1 4 ? -14.414 -3.57 -1.469 1 97.88 4 ALA B CA 1
ATOM 745 C C . ALA B 1 4 ? -15.789 -3.092 -1.927 1 97.88 4 ALA B C 1
ATOM 747 O O . ALA B 1 4 ? -16.203 -3.35 -3.062 1 97.88 4 ALA B O 1
ATOM 748 N N . SER B 1 5 ? -16.484 -2.408 -1.028 1 97.38 5 SER B N 1
ATOM 749 C CA . SER B 1 5 ? -17.828 -1.944 -1.372 1 97.38 5 SER B CA 1
ATOM 750 C C . SER B 1 5 ? -17.797 -0.988 -2.559 1 97.38 5 SER B C 1
ATOM 752 O O . SER B 1 5 ? -16.781 -0.329 -2.803 1 97.38 5 SER B O 1
ATOM 754 N N . VAL B 1 6 ? -19.031 -0.914 -3.25 1 97.81 6 VAL B N 1
ATOM 755 C CA . VAL B 1 6 ? -19.156 -0.041 -4.414 1 97.81 6 VAL B CA 1
ATOM 756 C C . VAL B 1 6 ? -18.891 1.405 -4.004 1 97.81 6 VAL B C 1
ATOM 758 O O . VAL B 1 6 ? -18.25 2.156 -4.738 1 97.81 6 VAL B O 1
ATOM 761 N N . GLN B 1 7 ? -19.328 1.716 -2.865 1 97.25 7 GLN B N 1
ATOM 762 C CA . GLN B 1 7 ? -19.172 3.08 -2.375 1 97.25 7 GLN B CA 1
ATOM 763 C C . GLN B 1 7 ? -17.703 3.416 -2.146 1 97.25 7 GLN B C 1
ATOM 765 O O . GLN B 1 7 ? -17.25 4.516 -2.473 1 97.25 7 GLN B O 1
ATOM 770 N N . VAL B 1 8 ? -16.969 2.502 -1.654 1 98.62 8 VAL B N 1
ATOM 771 C CA . VAL B 1 8 ? -15.555 2.719 -1.412 1 98.62 8 VAL B CA 1
ATOM 772 C C . VAL B 1 8 ? -14.805 2.771 -2.742 1 98.62 8 VAL B C 1
ATOM 774 O O . VAL B 1 8 ? -13.984 3.668 -2.967 1 98.62 8 VAL B O 1
ATOM 777 N N . ARG B 1 9 ? -15.094 1.868 -3.635 1 98.38 9 ARG B N 1
ATOM 778 C CA . ARG B 1 9 ? -14.422 1.779 -4.922 1 98.38 9 ARG B CA 1
ATOM 779 C C . ARG B 1 9 ? -14.664 3.029 -5.762 1 98.38 9 ARG B C 1
ATOM 781 O O . ARG B 1 9 ? -13.805 3.445 -6.535 1 98.38 9 ARG B O 1
ATOM 788 N N . ALA B 1 10 ? -15.836 3.605 -5.531 1 98.19 10 ALA B N 1
ATOM 789 C CA . ALA B 1 10 ? -16.203 4.805 -6.281 1 98.19 10 ALA B CA 1
ATOM 790 C C . ALA B 1 10 ? -15.352 6 -5.852 1 98.19 10 ALA B C 1
ATOM 792 O O . ALA B 1 10 ? -15.289 7.008 -6.559 1 98.19 10 ALA B O 1
ATOM 793 N N . LEU B 1 11 ? -14.68 5.809 -4.703 1 98.44 11 LEU B N 1
ATOM 794 C CA . LEU B 1 11 ? -13.922 6.934 -4.156 1 98.44 11 LEU B CA 1
ATOM 795 C C . LEU B 1 11 ? -12.43 6.742 -4.363 1 98.44 11 LEU B C 1
ATOM 797 O O . LEU B 1 11 ? -11.625 7.555 -3.9 1 98.44 11 LEU B O 1
ATOM 801 N N . LEU B 1 12 ? -12.094 5.707 -5.055 1 98.69 12 LEU B N 1
ATOM 802 C CA . LEU B 1 12 ? -10.688 5.504 -5.375 1 98.69 12 LEU B CA 1
ATOM 803 C C . LEU B 1 12 ? -10.211 6.523 -6.41 1 98.69 12 LEU B C 1
ATOM 805 O O . LEU B 1 12 ? -10.938 6.844 -7.352 1 98.69 12 LEU B O 1
ATOM 809 N N . THR B 1 13 ? -9.016 7.027 -6.176 1 98.75 13 THR B N 1
ATOM 810 C CA . THR B 1 13 ? -8.398 7.82 -7.234 1 98.75 13 THR B CA 1
ATOM 811 C C . THR B 1 13 ? -8.078 6.949 -8.445 1 98.75 13 THR B C 1
ATOM 813 O O . THR B 1 13 ? -8.172 5.723 -8.375 1 98.75 13 THR B O 1
ATOM 816 N N . GLU B 1 14 ? -7.715 7.539 -9.469 1 98.62 14 GLU B N 1
ATOM 817 C CA . GLU B 1 14 ? -7.367 6.789 -10.672 1 98.62 14 GLU B CA 1
ATOM 818 C C . GLU B 1 14 ? -6.199 5.84 -10.414 1 98.62 14 GLU B C 1
ATOM 820 O O . GLU B 1 14 ? -6.215 4.688 -10.852 1 98.62 14 GLU B O 1
ATOM 825 N N . GLU B 1 15 ? -5.207 6.355 -9.703 1 98.44 15 GLU B N 1
ATOM 826 C CA . GLU B 1 15 ? -4.031 5.547 -9.391 1 98.44 15 GLU B CA 1
ATOM 827 C C . GLU B 1 15 ? -4.391 4.391 -8.461 1 98.44 15 GLU B C 1
ATOM 829 O O . GLU B 1 15 ? -3.957 3.258 -8.672 1 98.44 15 GLU B O 1
ATOM 834 N N . GLU B 1 16 ? -5.168 4.719 -7.457 1 98.69 16 GLU B N 1
ATOM 835 C CA . GLU B 1 16 ? -5.605 3.688 -6.52 1 98.69 16 GLU B CA 1
ATOM 836 C C . GLU B 1 16 ? -6.418 2.607 -7.23 1 98.69 16 GLU B C 1
ATOM 838 O O . GLU B 1 16 ? -6.266 1.418 -6.941 1 98.69 16 GLU B O 1
ATOM 843 N N . ARG B 1 17 ? -7.227 3.004 -8.148 1 98.81 17 ARG B N 1
ATOM 844 C CA . ARG B 1 17 ? -8.07 2.08 -8.906 1 98.81 17 ARG B CA 1
ATOM 845 C C . ARG B 1 17 ? -7.227 1.154 -9.773 1 98.81 17 ARG B C 1
ATOM 847 O O . ARG B 1 17 ? -7.473 -0.053 -9.828 1 98.81 17 ARG B O 1
ATOM 854 N N . ALA B 1 18 ? -6.312 1.765 -10.398 1 98.75 18 ALA B N 1
ATOM 855 C CA . ALA B 1 18 ? -5.434 0.964 -11.25 1 98.75 18 ALA B CA 1
ATOM 856 C C . ALA B 1 18 ? -4.68 -0.08 -10.43 1 98.75 18 ALA B C 1
ATOM 858 O O . ALA B 1 18 ? -4.562 -1.235 -10.844 1 98.75 18 ALA B O 1
ATOM 859 N N . ARG B 1 19 ? -4.129 0.313 -9.258 1 98.81 19 ARG B N 1
ATOM 860 C CA . ARG B 1 19 ? -3.428 -0.616 -8.383 1 98.81 19 ARG B CA 1
ATOM 861 C C . ARG B 1 19 ? -4.375 -1.685 -7.844 1 98.81 19 ARG B C 1
ATOM 863 O O . ARG B 1 19 ? -4.016 -2.863 -7.777 1 98.81 19 ARG B O 1
ATOM 870 N N . TYR B 1 20 ? -5.559 -1.249 -7.512 1 98.94 20 TYR B N 1
ATOM 871 C CA . TYR B 1 20 ? -6.578 -2.166 -7.016 1 98.94 20 TYR B CA 1
ATOM 872 C C . TYR B 1 20 ? -6.875 -3.258 -8.031 1 98.94 20 TYR B C 1
ATOM 874 O O . TYR B 1 20 ? -6.867 -4.445 -7.699 1 98.94 20 TYR B O 1
ATOM 882 N N . GLU B 1 21 ? -7.062 -2.908 -9.219 1 98.81 21 GLU B N 1
ATOM 883 C CA . GLU B 1 21 ? -7.426 -3.854 -10.273 1 98.81 21 GLU B CA 1
ATOM 884 C C . GLU B 1 21 ? -6.281 -4.82 -10.555 1 98.81 21 GLU B C 1
ATOM 886 O O . GLU B 1 21 ? -6.504 -6.016 -10.75 1 98.81 21 GLU B O 1
ATOM 891 N N . LYS B 1 22 ? -5.141 -4.297 -10.539 1 98.75 22 LYS B N 1
ATOM 892 C CA . LYS B 1 22 ? -3.986 -5.148 -10.82 1 98.75 22 LYS B CA 1
ATOM 893 C C . LYS B 1 22 ? -3.756 -6.148 -9.688 1 98.75 22 LYS B C 1
ATOM 895 O O . LYS B 1 22 ? -3.467 -7.32 -9.938 1 98.75 22 LYS B O 1
ATOM 900 N N . LEU B 1 23 ? -3.916 -5.691 -8.484 1 98.88 23 LEU B N 1
ATOM 901 C CA . LEU B 1 23 ? -3.754 -6.582 -7.34 1 98.88 23 LEU B CA 1
ATOM 902 C C . LEU B 1 23 ? -4.863 -7.629 -7.301 1 98.88 23 LEU B C 1
ATOM 904 O O . LEU B 1 23 ? -4.621 -8.789 -6.961 1 98.88 23 LEU B O 1
ATOM 908 N N . PHE B 1 24 ? -6.004 -7.152 -7.699 1 98.81 24 PHE B N 1
ATOM 909 C CA . PHE B 1 24 ? -7.125 -8.086 -7.723 1 98.81 24 PHE B CA 1
ATOM 910 C C . PHE B 1 24 ? -6.875 -9.211 -8.719 1 98.81 24 PHE B C 1
ATOM 912 O O . PHE B 1 24 ? -7.152 -10.375 -8.43 1 98.81 24 PHE B O 1
ATOM 919 N N . GLU B 1 25 ? -6.34 -8.836 -9.828 1 98.75 25 GLU B N 1
ATOM 920 C CA . GLU B 1 25 ? -5.996 -9.828 -10.844 1 98.75 25 GLU B CA 1
ATOM 921 C C . GLU B 1 25 ? -4.977 -10.836 -10.312 1 98.75 25 GLU B C 1
ATOM 923 O O . GLU B 1 25 ? -5.098 -12.039 -10.555 1 98.75 25 GLU B O 1
ATOM 928 N N . VAL B 1 26 ? -4.012 -10.359 -9.594 1 98.94 26 VAL B N 1
ATOM 929 C CA . VAL B 1 26 ? -3.02 -11.234 -8.984 1 98.94 26 VAL B CA 1
ATOM 930 C C . VAL B 1 26 ? -3.703 -12.211 -8.031 1 98.94 26 VAL B C 1
ATOM 932 O O . VAL B 1 26 ? -3.434 -13.414 -8.07 1 98.94 26 VAL B O 1
ATOM 935 N N . GLY B 1 27 ? 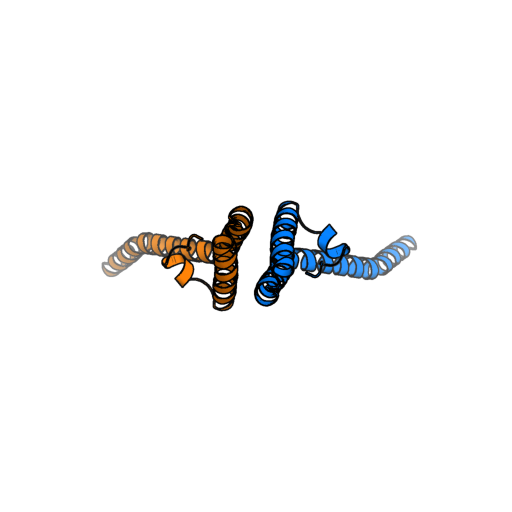-4.59 -11.656 -7.188 1 98.88 27 GLY B N 1
ATOM 936 C CA . GLY B 1 27 ? -5.309 -12.5 -6.242 1 98.88 27 GLY B CA 1
ATOM 937 C C . GLY B 1 27 ? -6.141 -13.57 -6.918 1 98.88 27 GLY B C 1
ATOM 938 O O . GLY B 1 27 ? -6.148 -14.727 -6.484 1 98.88 27 GLY B O 1
ATOM 939 N N . LYS B 1 28 ? -6.805 -13.227 -7.957 1 98.75 28 LYS B N 1
ATOM 940 C CA . LYS B 1 28 ? -7.617 -14.18 -8.711 1 98.75 28 LYS B CA 1
ATOM 941 C C . LYS B 1 28 ? -6.762 -15.305 -9.273 1 98.75 28 LYS B C 1
ATOM 943 O O . LYS B 1 28 ? -7.16 -16.469 -9.234 1 98.75 28 LYS B O 1
ATOM 948 N N . TYR B 1 29 ? -5.664 -14.961 -9.805 1 98.88 29 TYR B N 1
ATOM 949 C CA . TYR B 1 29 ? -4.75 -15.961 -10.352 1 98.88 29 TYR B CA 1
ATOM 950 C C . TYR B 1 29 ? -4.301 -16.938 -9.266 1 98.88 29 TYR B C 1
ATOM 952 O O . TYR B 1 29 ? -4.309 -18.156 -9.469 1 98.88 29 TYR B O 1
ATOM 960 N N . LEU B 1 30 ? -3.904 -16.438 -8.148 1 98.88 30 LEU B N 1
ATOM 961 C CA . LEU B 1 30 ? -3.438 -17.266 -7.047 1 98.88 30 LEU B CA 1
ATOM 962 C C . LEU B 1 30 ? -4.543 -18.203 -6.566 1 98.88 30 LEU B C 1
ATOM 964 O O . LEU B 1 30 ? -4.281 -19.359 -6.246 1 98.88 30 LEU B O 1
ATOM 968 N N . GLU B 1 31 ? -5.719 -17.656 -6.523 1 98.69 31 GLU B N 1
ATOM 969 C CA . GLU B 1 31 ? -6.852 -18.516 -6.176 1 98.69 31 GLU B CA 1
ATOM 970 C C . GLU B 1 31 ? -7.023 -19.641 -7.191 1 98.69 31 GLU B C 1
ATOM 972 O O . GLU B 1 31 ? -7.281 -20.797 -6.816 1 98.69 31 GLU B O 1
ATOM 977 N N . SER B 1 32 ? -6.883 -19.297 -8.445 1 98.31 32 SER B N 1
ATOM 978 C CA . SER B 1 32 ? -7.043 -20.297 -9.508 1 98.31 32 SER B CA 1
ATOM 979 C C . SER B 1 32 ? -5.965 -21.359 -9.422 1 98.31 32 SER B C 1
ATOM 981 O O . SER B 1 32 ? -6.176 -22.5 -9.859 1 98.31 32 SER B O 1
ATOM 983 N N . GLN B 1 33 ? -4.789 -21 -8.891 1 97.81 33 GLN B N 1
ATOM 984 C CA . GLN B 1 33 ? -3.689 -21.938 -8.711 1 97.81 33 GLN B CA 1
ATOM 985 C C . GLN B 1 33 ? -3.809 -22.672 -7.375 1 97.81 33 GLN B C 1
ATOM 987 O O . GLN B 1 33 ? -2.885 -23.375 -6.965 1 97.81 33 GLN B O 1
ATOM 992 N N . GLU B 1 34 ? -4.883 -22.422 -6.707 1 97.88 34 GLU B N 1
ATOM 993 C CA . GLU B 1 34 ? -5.195 -23.047 -5.426 1 97.88 34 GLU B CA 1
ATOM 994 C C . GLU B 1 34 ? -4.211 -22.609 -4.348 1 97.88 34 GLU B C 1
ATOM 996 O O . GLU B 1 34 ? -3.908 -23.391 -3.43 1 97.88 34 GLU B O 1
ATOM 1001 N N . ARG B 1 35 ? -3.602 -21.531 -4.531 1 98 35 ARG B N 1
ATOM 1002 C CA . ARG B 1 35 ? -2.75 -20.922 -3.51 1 98 35 ARG B CA 1
ATOM 1003 C C . ARG B 1 35 ? -3.516 -19.875 -2.705 1 98 35 ARG B C 1
ATOM 1005 O O . ARG B 1 35 ? -3.17 -18.703 -2.723 1 98 35 ARG B O 1
ATOM 1012 N N . ARG B 1 36 ? -4.422 -20.406 -1.912 1 97.94 36 ARG B N 1
ATOM 1013 C CA . ARG B 1 36 ? -5.301 -19.562 -1.114 1 97.94 36 ARG B CA 1
ATOM 1014 C C . ARG B 1 36 ? -4.504 -18.766 -0.078 1 97.94 36 ARG B C 1
ATOM 1016 O O . ARG B 1 36 ? -4.859 -17.641 0.253 1 97.94 36 ARG B O 1
ATOM 1023 N N . ASP B 1 37 ? -3.441 -19.344 0.355 1 98.31 37 ASP B N 1
ATOM 1024 C CA . ASP B 1 37 ? -2.584 -18.672 1.329 1 98.31 37 ASP B CA 1
ATOM 1025 C C . ASP B 1 37 ? -1.991 -17.391 0.751 1 98.31 37 ASP B C 1
ATOM 1027 O O . ASP B 1 37 ? -2.035 -16.344 1.39 1 98.31 37 ASP B O 1
ATOM 1031 N N . LEU B 1 38 ? -1.494 -17.438 -0.375 1 98.75 38 LEU B N 1
ATOM 1032 C CA . LEU B 1 38 ? -0.919 -16.266 -1.027 1 98.75 38 LEU B CA 1
ATOM 1033 C C . LEU B 1 38 ? -2.014 -15.305 -1.474 1 98.75 38 LEU B C 1
ATOM 1035 O O . LEU B 1 38 ? -1.814 -14.086 -1.465 1 98.75 38 LEU B O 1
ATOM 1039 N N . ALA B 1 39 ? -3.195 -15.852 -1.879 1 98.88 39 ALA B N 1
ATOM 1040 C CA . ALA B 1 39 ? -4.324 -15 -2.244 1 98.88 39 ALA B CA 1
ATOM 1041 C C . ALA B 1 39 ? -4.785 -14.164 -1.057 1 98.88 39 ALA B C 1
ATOM 1043 O O . ALA B 1 39 ? -5.172 -13.008 -1.221 1 98.88 39 ALA B O 1
ATOM 1044 N N . TYR B 1 40 ? -4.695 -14.758 0.105 1 98.56 40 TYR B N 1
ATOM 1045 C CA . TYR B 1 40 ? -5.059 -14.039 1.323 1 98.56 40 TYR B CA 1
ATOM 1046 C C . TYR B 1 40 ? -4.129 -12.859 1.561 1 98.56 40 TYR B C 1
ATOM 1048 O O . TYR B 1 40 ? -4.566 -11.797 2.018 1 98.56 40 TYR B O 1
ATOM 1056 N N . THR B 1 41 ? -2.848 -13.047 1.287 1 98.88 41 THR B N 1
ATOM 1057 C CA . THR B 1 41 ? -1.89 -11.953 1.389 1 98.88 41 THR B CA 1
ATOM 1058 C C . THR B 1 41 ? -2.299 -10.789 0.489 1 98.88 41 THR B C 1
ATOM 1060 O O . THR B 1 41 ? -2.25 -9.633 0.904 1 98.88 41 THR B O 1
ATOM 1063 N N . ILE B 1 42 ? -2.752 -11.062 -0.716 1 98.94 42 ILE B N 1
ATOM 1064 C CA . ILE B 1 42 ? -3.16 -10.039 -1.672 1 98.94 42 ILE B CA 1
ATOM 1065 C C . ILE B 1 42 ? -4.43 -9.352 -1.178 1 98.94 42 ILE B C 1
ATOM 1067 O O . ILE B 1 42 ? -4.555 -8.125 -1.28 1 98.94 42 ILE B O 1
ATOM 1071 N N . GLN B 1 43 ? -5.359 -10.156 -0.649 1 98.88 43 GLN B N 1
ATOM 1072 C CA . GLN B 1 43 ? -6.578 -9.57 -0.103 1 98.88 43 GLN B CA 1
ATOM 1073 C C . GLN B 1 43 ? -6.254 -8.555 0.994 1 98.88 43 GLN B C 1
ATOM 1075 O O . GLN B 1 43 ? -6.844 -7.477 1.044 1 98.88 43 GLN B O 1
ATOM 1080 N N . ARG B 1 44 ? -5.32 -8.859 1.829 1 98.56 44 ARG B N 1
ATOM 1081 C CA . ARG B 1 44 ? -4.922 -7.957 2.904 1 98.56 44 ARG B CA 1
ATOM 1082 C C . ARG B 1 44 ? -4.309 -6.68 2.348 1 98.56 44 ARG B C 1
ATOM 1084 O O . ARG B 1 44 ? -4.57 -5.586 2.855 1 98.56 44 ARG B O 1
ATOM 1091 N N . GLU B 1 45 ? -3.49 -6.848 1.357 1 98.69 45 GLU B N 1
ATOM 1092 C CA . GLU B 1 45 ? -2.881 -5.668 0.747 1 98.69 45 GLU B CA 1
ATOM 1093 C C . GLU B 1 45 ? -3.936 -4.777 0.093 1 98.69 45 GLU B C 1
ATOM 1095 O O . GLU B 1 45 ? -3.811 -3.553 0.097 1 98.69 45 GLU B O 1
ATOM 1100 N N . LEU B 1 46 ? -4.965 -5.336 -0.503 1 98.75 46 LEU B N 1
ATOM 1101 C CA . LEU B 1 46 ? -6.07 -4.566 -1.06 1 98.75 46 LEU B CA 1
ATOM 1102 C C . LEU B 1 46 ? -6.77 -3.75 0.025 1 98.75 46 LEU B C 1
ATOM 1104 O O . LEU B 1 46 ? -7.16 -2.605 -0.208 1 98.75 46 LEU B O 1
ATOM 1108 N N . GLU B 1 47 ? -6.848 -4.328 1.187 1 98.44 47 GLU B N 1
ATOM 1109 C CA . GLU B 1 47 ? -7.473 -3.625 2.303 1 98.44 47 GLU B CA 1
ATOM 1110 C C . GLU B 1 47 ? -6.66 -2.4 2.711 1 98.44 47 GLU B C 1
ATOM 1112 O O . GLU B 1 47 ? -7.223 -1.358 3.053 1 98.44 47 GLU B O 1
ATOM 1117 N N . PHE B 1 48 ? -5.367 -2.562 2.662 1 97.5 48 PHE B N 1
ATOM 1118 C CA . PHE B 1 48 ? -4.5 -1.426 2.945 1 97.5 48 PHE B CA 1
ATOM 1119 C C . PHE B 1 48 ? -4.633 -0.36 1.865 1 97.5 48 PHE B C 1
ATOM 1121 O O . PHE B 1 48 ? -4.664 0.835 2.166 1 97.5 48 PHE B O 1
ATOM 1128 N N . LEU B 1 49 ? -4.75 -0.756 0.659 1 98.56 49 LEU B N 1
ATOM 1129 C CA . LEU B 1 49 ? -4.777 0.142 -0.49 1 98.56 49 LEU B CA 1
ATOM 1130 C C . LEU B 1 49 ? -6.023 1.022 -0.46 1 98.56 49 LEU B C 1
ATOM 1132 O O . LEU B 1 49 ? -5.973 2.188 -0.862 1 98.56 49 LEU B O 1
ATOM 1136 N N . ILE B 1 50 ? -7.148 0.497 0.074 1 98.75 50 ILE B N 1
ATOM 1137 C CA . ILE B 1 50 ? -8.398 1.231 -0.055 1 98.75 50 ILE B CA 1
ATOM 1138 C C . ILE B 1 50 ? -8.641 2.064 1.201 1 98.75 50 ILE B C 1
ATOM 1140 O O . ILE B 1 50 ? -9.664 2.744 1.316 1 98.75 50 ILE B O 1
ATOM 1144 N N . GLU B 1 51 ? -7.793 1.974 2.16 1 98.38 51 GLU B N 1
ATOM 1145 C CA . GLU B 1 51 ? -7.957 2.684 3.426 1 98.38 51 GLU B CA 1
ATOM 1146 C C . GLU B 1 51 ? -8.188 4.176 3.195 1 98.38 51 GLU B C 1
ATOM 1148 O O . GLU B 1 51 ? -9.07 4.773 3.822 1 98.38 51 GLU B O 1
ATOM 1153 N N . PRO B 1 52 ? -7.41 4.906 2.348 1 98.12 52 PRO B N 1
ATOM 1154 C CA . PRO B 1 52 ? -7.672 6.328 2.105 1 98.12 52 PRO B CA 1
ATOM 1155 C C . PRO B 1 52 ? -9.078 6.582 1.565 1 98.12 52 PRO B C 1
ATOM 1157 O O . PRO B 1 52 ? -9.695 7.594 1.904 1 98.12 52 PRO B O 1
ATOM 1160 N N . ALA B 1 53 ? -9.531 5.703 0.698 1 98.44 53 ALA B N 1
ATOM 1161 C CA . ALA B 1 53 ? -10.891 5.844 0.168 1 98.44 53 ALA B CA 1
ATOM 1162 C C . ALA B 1 53 ? -11.93 5.664 1.269 1 98.44 53 ALA B C 1
ATOM 1164 O O . ALA B 1 53 ? -12.969 6.324 1.261 1 98.44 53 ALA B O 1
ATOM 1165 N N . ILE B 1 54 ? -11.648 4.762 2.199 1 98.44 54 ILE B N 1
ATOM 1166 C CA . ILE B 1 54 ? -12.531 4.578 3.348 1 98.44 54 ILE B CA 1
ATOM 1167 C C . ILE B 1 54 ? -12.586 5.867 4.164 1 98.44 54 ILE B C 1
ATOM 1169 O O . ILE B 1 54 ? -13.664 6.293 4.586 1 98.44 54 ILE B O 1
ATOM 1173 N N . GLU B 1 55 ? -11.484 6.449 4.355 1 98.19 55 GLU B N 1
ATOM 1174 C CA . GLU B 1 55 ? -11.422 7.711 5.094 1 98.19 55 GLU B CA 1
ATOM 1175 C C . GLU B 1 55 ? -12.219 8.805 4.387 1 98.19 55 GLU B C 1
ATOM 1177 O O . GLU B 1 55 ? -12.938 9.57 5.035 1 98.19 55 GLU B O 1
ATOM 1182 N N . ARG B 1 56 ? -12.094 8.883 3.1 1 97.81 56 ARG B N 1
ATOM 1183 C CA . ARG B 1 56 ? -12.844 9.852 2.305 1 97.81 56 ARG B CA 1
ATOM 1184 C C . ARG B 1 56 ? -14.344 9.625 2.453 1 97.81 56 ARG B C 1
ATOM 1186 O O . ARG B 1 56 ? -15.117 10.586 2.51 1 97.81 56 ARG B O 1
ATOM 1193 N N . LEU B 1 57 ? -14.711 8.398 2.5 1 96.56 57 LEU B N 1
ATOM 1194 C CA . LEU B 1 57 ? -16.125 8.07 2.666 1 96.56 57 LEU B CA 1
ATOM 1195 C C . LEU B 1 57 ? -16.625 8.531 4.027 1 96.56 57 LEU B C 1
ATOM 1197 O O . LEU B 1 57 ? -17.734 9.07 4.129 1 96.56 57 LEU B O 1
ATOM 1201 N N . GLN B 1 58 ? -15.805 8.32 5.023 1 96.56 58 GLN B N 1
ATOM 1202 C CA . GLN B 1 58 ? -16.172 8.711 6.383 1 96.56 58 GLN B CA 1
ATOM 1203 C C . GLN B 1 58 ? -16.281 10.227 6.508 1 96.56 58 GLN B C 1
ATOM 1205 O O . GLN B 1 58 ? -17.172 10.734 7.191 1 96.56 58 GLN B O 1
ATOM 1210 N N . GLU B 1 59 ? -15.383 10.906 5.855 1 94.69 59 GLU B N 1
ATOM 1211 C CA . GLU B 1 59 ? -15.398 12.367 5.875 1 94.69 59 GLU B CA 1
ATOM 1212 C C . GLU B 1 59 ? -16.656 12.914 5.191 1 94.69 59 GLU B C 1
ATOM 1214 O O . GLU B 1 59 ? -17.25 13.883 5.664 1 94.69 59 GLU B O 1
ATOM 1219 N N . LYS B 1 60 ? -17.016 12.375 4.098 1 92.88 60 LYS B N 1
ATOM 1220 C CA . LYS B 1 60 ? -18.234 12.773 3.408 1 92.88 60 LYS B CA 1
ATOM 1221 C C . LYS B 1 60 ? -19.453 12.578 4.301 1 92.88 60 LYS B C 1
ATOM 1223 O O . LYS B 1 60 ? -20.375 13.406 4.297 1 92.88 60 LYS B O 1
ATOM 1228 N N . GLY B 1 61 ? -19.375 11.484 5.023 1 86.5 61 GLY B N 1
ATOM 1229 C CA . GLY B 1 61 ? -20.453 11.242 5.965 1 86.5 61 GLY B CA 1
ATOM 1230 C C . GLY B 1 61 ? -20.484 12.242 7.105 1 86.5 61 GLY B C 1
ATOM 1231 O O . GLY B 1 61 ? -21.562 12.711 7.488 1 86.5 61 GLY B O 1
ATOM 1232 N N . ARG B 1 62 ? -19.422 12.547 7.609 1 89.69 62 ARG B N 1
ATOM 1233 C CA . ARG B 1 62 ? -19.328 13.516 8.695 1 89.69 62 ARG B CA 1
ATOM 1234 C C . ARG B 1 62 ? -19.797 14.891 8.242 1 89.69 62 ARG B C 1
ATOM 1236 O O . ARG B 1 62 ? -20.516 15.586 8.977 1 89.69 62 ARG B O 1
ATOM 1243 N N . GLN B 1 63 ? -19.453 15.227 7.059 1 86.88 63 GLN B N 1
ATOM 1244 C CA . GLN B 1 63 ? -19.859 16.516 6.508 1 86.88 63 GLN B CA 1
ATOM 1245 C C . GLN B 1 63 ? -21.359 16.562 6.27 1 86.88 63 GLN B C 1
ATOM 1247 O O . GLN B 1 63 ? -22.016 17.578 6.516 1 86.88 63 GLN B O 1
ATOM 1252 N N . ARG B 1 64 ? -21.844 15.445 5.848 1 83.94 64 ARG B N 1
ATOM 1253 C CA . ARG B 1 64 ? -23.281 15.359 5.648 1 83.94 64 ARG B CA 1
ATOM 1254 C C . ARG B 1 64 ? -24.031 15.445 6.977 1 83.94 64 ARG B C 1
ATOM 1256 O O . ARG B 1 64 ? -25.031 16.156 7.082 1 83.94 64 ARG B O 1
ATOM 1263 N N . GLY B 1 65 ? -23.422 14.797 7.898 1 78.44 65 GLY B N 1
ATOM 1264 C CA . GLY B 1 65 ? -24.031 14.844 9.219 1 78.44 65 GLY B CA 1
ATOM 1265 C C . GLY B 1 65 ? -24.016 16.234 9.828 1 78.44 65 GLY B C 1
ATOM 1266 O O . GLY B 1 65 ? -25.016 16.672 10.398 1 78.44 65 GLY B O 1
ATOM 1267 N N . ASN B 1 66 ? -22.906 16.812 9.68 1 78.88 66 ASN B N 1
ATOM 1268 C CA . ASN B 1 66 ? -22.781 18.172 10.203 1 78.88 66 ASN B CA 1
ATOM 1269 C C . ASN B 1 66 ? -23.688 19.141 9.453 1 78.88 66 ASN B C 1
ATOM 1271 O O . ASN B 1 66 ? -24.281 20.047 10.062 1 78.88 66 ASN B O 1
ATOM 1275 N N . ARG B 1 67 ? -23.828 18.953 8.219 1 74.31 67 ARG B N 1
ATOM 1276 C CA . ARG B 1 67 ? -24.719 19.797 7.43 1 74.31 67 ARG B CA 1
ATOM 1277 C C . ARG B 1 67 ? -26.188 19.578 7.816 1 74.31 67 ARG B C 1
ATOM 1279 O O . ARG B 1 67 ? -26.953 20.531 7.949 1 74.31 67 ARG B O 1
ATOM 1286 N N . ASP B 1 68 ? -26.5 18.328 7.996 1 74.12 68 ASP B N 1
ATOM 1287 C CA . ASP B 1 68 ? -27.859 17.969 8.383 1 74.12 68 ASP B CA 1
ATOM 1288 C C . ASP B 1 68 ? -28.188 18.469 9.789 1 74.12 68 ASP B C 1
ATOM 1290 O O . ASP B 1 68 ? -29.344 18.781 10.094 1 74.12 68 ASP B O 1
ATOM 1294 N N . TYR B 1 69 ? -27.062 18.562 10.531 1 73.31 69 TYR B N 1
ATOM 1295 C CA . TYR B 1 69 ? -27.234 19.062 11.891 1 73.31 69 TYR B CA 1
ATOM 1296 C C . TYR B 1 69 ? -27.266 20.578 11.914 1 73.31 69 TYR B C 1
ATOM 1298 O O . TYR B 1 69 ? -28.016 21.188 12.688 1 73.31 69 TYR B O 1
ATOM 1306 N N . LEU B 1 70 ? -26.5 21.141 11.133 1 69.38 70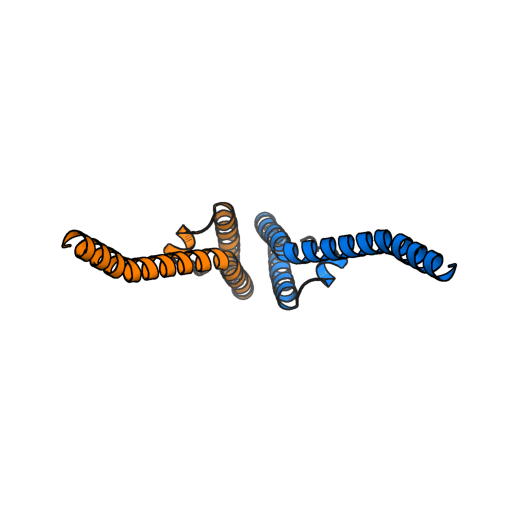 LEU B N 1
ATOM 1307 C CA . LEU B 1 70 ? -26.312 22.594 11.141 1 69.38 70 LEU B CA 1
ATOM 1308 C C . LEU B 1 70 ? -27.391 23.281 10.305 1 69.38 70 LEU B C 1
ATOM 1310 O O . LEU B 1 70 ? -27.812 24.391 10.625 1 69.38 70 LEU B O 1
ATOM 1314 N N . ASP B 1 71 ? -27.953 22.656 9.32 1 72.88 71 ASP B N 1
ATOM 1315 C CA . ASP B 1 71 ? -28.891 23.266 8.391 1 72.88 71 ASP B CA 1
ATOM 1316 C C . ASP B 1 71 ? -30.172 23.688 9.109 1 72.88 71 ASP B C 1
ATOM 1318 O O . ASP B 1 71 ? -30.656 24.812 8.922 1 72.88 71 ASP B O 1
ATOM 1322 N N . PRO B 1 72 ? -30.812 22.906 9.867 1 71.5 72 PRO B N 1
ATOM 1323 C CA . PRO B 1 72 ? -32 23.359 10.586 1 71.5 72 PRO B CA 1
ATOM 1324 C C . PRO B 1 72 ? -31.719 24.547 11.508 1 71.5 72 PRO B C 1
ATOM 1326 O O . PRO B 1 72 ? -32.562 25.438 11.656 1 71.5 72 PRO B O 1
ATOM 1329 N N . ILE B 1 73 ? -30.516 24.594 12.133 1 66.06 73 ILE B N 1
ATOM 1330 C CA . ILE B 1 73 ? -30.141 25.641 13.07 1 66.06 73 ILE B CA 1
ATOM 1331 C C . ILE B 1 73 ? -29.938 26.953 12.328 1 66.06 73 ILE B C 1
ATOM 1333 O O . ILE B 1 73 ? -30.438 28 12.758 1 66.06 73 ILE B O 1
ATOM 1337 N N . VAL B 1 74 ? -29.375 26.812 11.148 1 71.31 74 VAL B N 1
ATOM 1338 C CA . VAL B 1 74 ? -29.094 28 10.336 1 71.31 74 VAL B CA 1
ATOM 1339 C C . VAL B 1 74 ? -30.391 28.531 9.75 1 71.31 74 VAL B C 1
ATOM 1341 O O . VAL B 1 74 ? -30.609 29.75 9.734 1 71.31 74 VAL B O 1
ATO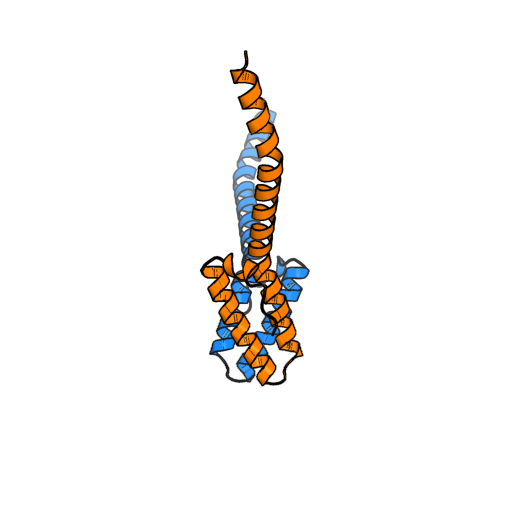M 1344 N N . THR B 1 75 ? -31.266 27.656 9.273 1 75.94 75 THR B N 1
ATOM 1345 C CA . THR B 1 75 ? -32.562 28.078 8.727 1 75.94 75 THR B CA 1
ATOM 1346 C C . THR B 1 75 ? -33.438 28.719 9.805 1 75.94 75 THR B C 1
ATOM 1348 O O . THR B 1 75 ? -34.094 29.734 9.555 1 75.94 75 THR B O 1
ATOM 1351 N N . ARG B 1 76 ? -33.438 28.281 11.023 1 72.94 76 ARG B N 1
ATOM 1352 C CA . ARG B 1 76 ? -34.188 28.844 12.141 1 72.94 76 ARG B CA 1
ATOM 1353 C C . ARG B 1 76 ? -33.625 30.203 12.547 1 72.94 76 ARG B C 1
ATOM 1355 O O . ARG B 1 76 ? -34.406 31.125 12.828 1 72.94 76 ARG B O 1
ATOM 1362 N N . ALA B 1 77 ? -32.438 30.391 12.555 1 68.94 77 ALA B N 1
ATOM 1363 C CA . ALA B 1 77 ? -31.812 31.656 12.922 1 68.94 77 ALA B CA 1
ATOM 1364 C C . ALA B 1 77 ? -32.125 32.75 11.898 1 68.94 77 ALA B C 1
ATOM 1366 O O . ALA B 1 77 ? -32.375 33.875 12.266 1 68.94 77 ALA B O 1
ATOM 1367 N N . LYS B 1 78 ? -32.219 32.438 10.641 1 79.06 78 LYS B N 1
ATOM 1368 C CA . LYS B 1 78 ? -32.5 33.375 9.57 1 79.06 78 LYS B CA 1
ATOM 1369 C C . LYS B 1 78 ? -33.969 33.812 9.617 1 79.06 78 LYS B C 1
ATOM 1371 O O . LYS B 1 78 ? -34.281 34.969 9.367 1 79.06 78 LYS B O 1
ATOM 1376 N N . ASN B 1 79 ? -34.781 32.875 9.844 1 77.06 79 ASN B N 1
ATOM 1377 C CA . ASN B 1 79 ? -36.219 33.188 9.93 1 77.06 79 ASN B CA 1
ATOM 1378 C C . ASN B 1 79 ? -36.531 34.094 11.117 1 77.06 79 ASN B C 1
ATOM 1380 O O . ASN B 1 79 ? -37.406 34.906 11.047 1 77.06 79 ASN B O 1
ATOM 1384 N N . ASN B 1 80 ? -35.812 33.938 12.102 1 73.06 80 ASN B N 1
ATOM 1385 C CA . ASN B 1 80 ? -36.031 34.781 13.273 1 73.06 80 ASN B CA 1
ATOM 1386 C C . ASN B 1 80 ? -35.531 36.219 13.039 1 73.06 80 ASN B C 1
ATOM 1388 O O . ASN B 1 80 ? -36.125 37.156 13.562 1 73.06 80 ASN B O 1
ATOM 1392 N N . GLU B 1 81 ? -34.594 36.469 12.367 1 71.69 81 GLU B 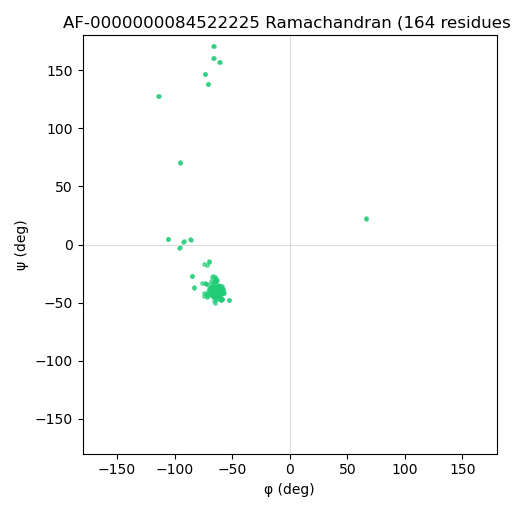N 1
ATOM 1393 C CA . GLU B 1 81 ? -34.094 37.781 12.047 1 71.69 81 GLU B CA 1
ATOM 1394 C C . GLU B 1 81 ? -35.062 38.531 11.141 1 71.69 81 GLU B C 1
ATOM 1396 O O . GLU B 1 81 ? -35.156 39.781 11.219 1 71.69 81 GLU B O 1
ATOM 1401 N N . GLU B 1 82 ? -35.719 37.875 10.289 1 72.19 82 GLU B N 1
ATOM 1402 C CA . GLU B 1 82 ? -36.688 38.531 9.398 1 72.19 82 GLU B CA 1
ATOM 1403 C C . GLU B 1 82 ? -37.938 38.969 10.141 1 72.19 82 GLU B C 1
ATOM 1405 O O . GLU B 1 82 ? -38.719 39.781 9.633 1 72.19 82 GLU B O 1
ATOM 1410 N N . GLN B 1 83 ? -38.156 38.5 11.18 1 69.06 83 GLN B N 1
ATOM 1411 C CA . GLN B 1 83 ? -39.375 38.875 11.906 1 69.06 83 GLN B CA 1
ATOM 1412 C C . GLN B 1 83 ? -39.094 40.031 12.852 1 69.06 83 GLN B C 1
ATOM 1414 O O . GLN B 1 83 ? -40.062 40.594 13.414 1 69.06 83 GLN B O 1
ATOM 1419 N N . ILE B 1 84 ? -37.938 40.562 12.898 1 50.12 84 ILE B N 1
ATOM 1420 C CA . ILE B 1 84 ? -37.781 41.812 13.648 1 50.12 84 ILE B CA 1
ATOM 1421 C C . ILE B 1 84 ? -37.812 43 12.688 1 50.12 84 ILE B C 1
ATOM 1423 O O . ILE B 1 84 ? -37.219 42.969 11.625 1 50.12 84 ILE B O 1
#

Secondary structure (DSSP, 8-state):
--PPPHHHHTT--HHHHHHHHHHHHHHHHHHHTT-HHHHHHHHHHHHHHTHHHHHHHHHHHHHHHHHHHHHHHHHHHHHHHHT-/--PPPHHHHTT--HHHHHHHHHHHHHHHHHHHTT-HHHHHHHHHHHHHHTHHHHHHHHHHHHHHHHHHHHHHHHHHHHHHHHT-

pLDDT: mean 91.39, std 11.59, range [48.78, 98.94]

Foldseek 3Di:
DDDDDPQLLVQDDPVLNVVLVVLVVVLVVCVVVVNPVVSVVSVVVSVVSSVVSVVVVVVVVVVVVVCVVVVVVVVVVVVVVVVD/DDDDDPQLLVQDDPVLNVVLVVLVVVLVVCVVVVNPVVSVVSVVVSVVSSVVSVV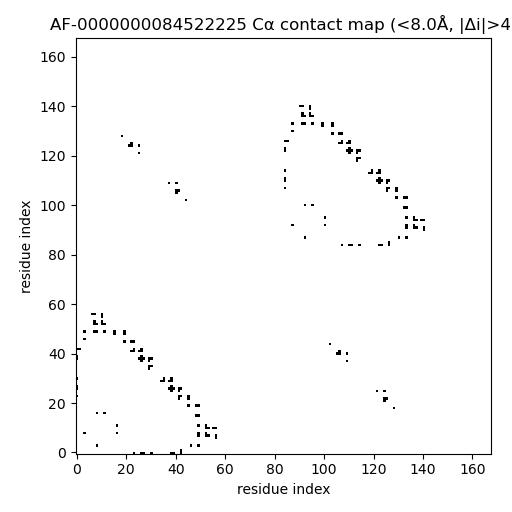VVVVVVVVVVVCVVCVVVVVVVVVVVVVD

Radius of gyration: 25.58 Å; Cα contacts (8 Å, |Δi|>4): 112; chains: 2; bounding box: 77×65×41 Å

Organism: Aneurinibacillus migulanus (NCBI:txid47500)

Sequence (168 aa):
MRHASVQVRALLTEEERARYEKLFEVGKYLESQERRDLAYTIQRELEFLIEPAIERLQEKGRQRGNRDYLDPIVTRAKNNEEQIMRHASVQVRALLTEEERARYEKLFEVGKYLESQERRDLAYTIQRELEFLIEPAIERLQEKGRQRGNRDYLDPIVTRAKNNEEQI